Protein AF-A0A8J8G1R9-F1 (afdb_monomer_lite)

pLDDT: mean 83.07, std 10.58, range [41.78, 96.31]

Foldseek 3Di:
DDPVVVVVVVVVVVVVVCVVCVPDDDDPPPDPDDPDPDDDDDPDDDDDPCPQVVVVVPAPDDDVSGRDDDDPPPD

Sequence (75 aa):
MNPEEIKKDAQKIMDNFMGEMKDIQIEENFVLEREKCFREEGNGTAPDEDFKQRFLSNAKRTSGDAILANKGDWV

Structure (mmCIF, N/CA/C/O backbone):
data_AF-A0A8J8G1R9-F1
#
_entry.id   AF-A0A8J8G1R9-F1
#
loop_
_atom_site.group_PDB
_atom_site.id
_atom_site.type_symbol
_atom_site.label_atom_id
_atom_site.label_alt_id
_atom_site.label_comp_id
_atom_site.label_asym_id
_atom_site.label_entity_id
_atom_site.label_seq_id
_atom_site.pdbx_PDB_ins_code
_at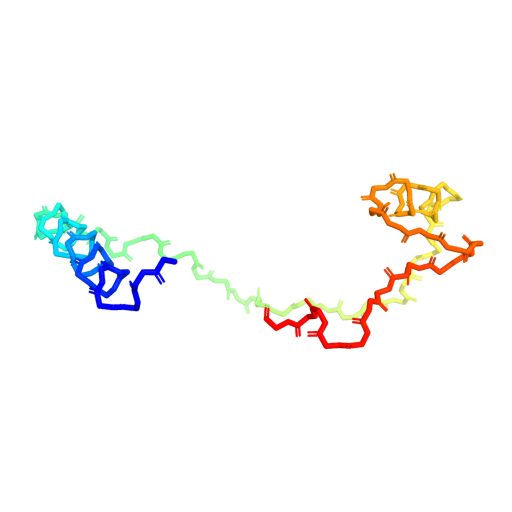om_site.Cartn_x
_atom_site.Cartn_y
_atom_site.Cartn_z
_atom_site.occupancy
_atom_site.B_iso_or_equiv
_atom_site.auth_seq_id
_atom_site.auth_comp_id
_atom_site.auth_asym_id
_atom_site.auth_atom_id
_atom_site.pdbx_PDB_model_num
ATOM 1 N N . MET A 1 1 ? 3.828 20.388 11.990 1.00 62.25 1 MET A N 1
ATOM 2 C CA . MET A 1 1 ? 2.527 19.905 12.494 1.00 62.25 1 MET A CA 1
ATOM 3 C C . MET A 1 1 ? 2.801 19.262 13.841 1.00 62.25 1 MET A C 1
ATOM 5 O O . MET A 1 1 ? 3.759 18.498 13.922 1.00 62.25 1 MET A O 1
ATOM 9 N N . ASN A 1 2 ? 2.102 19.659 14.901 1.00 84.88 2 ASN A N 1
ATOM 10 C CA . ASN A 1 2 ? 2.402 19.182 16.251 1.00 84.88 2 ASN A CA 1
ATOM 11 C C . ASN A 1 2 ? 1.947 17.712 16.394 1.00 84.88 2 ASN A C 1
ATOM 13 O O . ASN A 1 2 ? 0.786 17.429 16.092 1.00 84.88 2 ASN A O 1
ATOM 17 N N . PRO A 1 3 ? 2.809 16.775 16.837 1.00 87.06 3 PRO A N 1
ATOM 18 C CA . PRO A 1 3 ? 2.431 15.370 17.021 1.00 87.06 3 PRO A CA 1
ATOM 19 C C . PRO A 1 3 ? 1.177 15.167 17.886 1.00 87.06 3 PRO A C 1
ATOM 21 O O . PRO A 1 3 ? 0.371 14.284 17.603 1.00 87.06 3 PRO A O 1
ATOM 24 N N . GLU A 1 4 ? 0.972 16.015 18.897 1.00 89.25 4 GLU A N 1
ATOM 25 C CA . GLU A 1 4 ? -0.202 15.941 19.776 1.00 89.25 4 GLU A CA 1
ATOM 26 C C . GLU A 1 4 ? -1.498 16.383 19.080 1.00 89.25 4 GLU A C 1
ATOM 28 O O . GLU A 1 4 ? -2.565 15.824 19.335 1.00 89.25 4 GLU A O 1
ATOM 33 N N . GLU A 1 5 ? -1.418 17.343 18.156 1.00 91.12 5 GLU A N 1
ATOM 34 C CA . GLU A 1 5 ? -2.566 17.760 17.339 1.00 91.12 5 GLU A CA 1
ATOM 35 C C . GLU A 1 5 ? -2.966 16.644 16.372 1.00 91.12 5 GLU A C 1
ATOM 37 O O . GLU A 1 5 ? -4.141 16.297 16.296 1.00 91.12 5 GLU A O 1
ATOM 42 N N . ILE A 1 6 ? -1.984 15.997 15.730 1.00 91.19 6 ILE A N 1
ATOM 43 C CA . ILE A 1 6 ? -2.219 14.841 14.850 1.00 91.19 6 ILE A CA 1
ATOM 44 C C . ILE A 1 6 ? -2.899 13.709 15.622 1.00 91.19 6 ILE A C 1
ATOM 46 O O . ILE A 1 6 ? -3.863 13.117 15.140 1.00 91.19 6 ILE A O 1
ATOM 50 N N . LYS A 1 7 ? -2.417 13.412 16.833 1.00 93.38 7 LYS A N 1
ATOM 51 C CA . LYS A 1 7 ? -2.993 12.362 17.677 1.00 93.38 7 LYS A CA 1
ATOM 52 C C . LYS A 1 7 ? -4.441 12.672 18.051 1.00 93.38 7 LYS A C 1
ATOM 54 O O . LYS A 1 7 ? -5.291 11.786 17.993 1.00 93.38 7 LYS A O 1
ATOM 59 N N . LYS A 1 8 ? -4.728 13.923 18.414 1.00 95.19 8 LYS A N 1
ATOM 60 C CA . LYS A 1 8 ? -6.080 14.371 18.761 1.00 95.19 8 LYS A CA 1
ATOM 61 C C . LYS A 1 8 ? -7.030 14.299 17.564 1.00 95.19 8 LYS A C 1
ATOM 63 O O . LYS A 1 8 ? -8.160 13.837 17.716 1.00 95.19 8 LYS A O 1
ATOM 68 N N . ASP A 1 9 ? -6.572 14.720 16.392 1.00 94.62 9 ASP A N 1
ATOM 69 C CA . ASP A 1 9 ? -7.373 14.679 15.169 1.00 94.62 9 ASP A CA 1
ATOM 70 C C . ASP A 1 9 ? -7.633 13.238 14.721 1.00 94.62 9 ASP A C 1
ATOM 72 O O . ASP A 1 9 ? -8.769 12.892 14.397 1.00 94.62 9 ASP A O 1
ATOM 76 N N . ALA A 1 10 ? -6.622 12.367 14.799 1.00 94.25 10 ALA A N 1
ATOM 77 C CA . ALA A 1 10 ? -6.774 10.941 14.527 1.00 94.25 10 ALA A CA 1
ATOM 78 C C . ALA A 1 10 ? -7.789 10.291 15.477 1.00 94.25 10 ALA A C 1
ATOM 80 O O . ALA A 1 10 ? -8.684 9.582 15.022 1.00 94.25 10 ALA A O 1
ATOM 81 N N . GLN A 1 11 ? -7.698 10.580 16.780 1.00 95.19 11 GLN A N 1
ATOM 82 C CA . GLN A 1 11 ? -8.648 10.073 17.769 1.00 95.19 11 GLN A CA 1
ATOM 83 C C . GLN A 1 11 ? -10.080 10.493 17.422 1.00 95.19 11 GLN A C 1
ATOM 85 O O . GLN A 1 11 ? -10.974 9.656 17.379 1.00 95.19 11 GLN A O 1
ATOM 90 N N . LYS A 1 12 ? -10.287 11.770 17.085 1.00 96.19 12 LYS A N 1
ATOM 91 C CA . LYS A 1 12 ? -11.605 12.292 16.712 1.00 96.19 12 LYS A CA 1
ATOM 92 C C . LYS A 1 12 ? -12.179 11.606 15.469 1.00 96.19 12 LYS A C 1
ATOM 94 O O . LYS A 1 12 ? -13.375 11.329 15.427 1.00 96.19 12 LYS A O 1
ATOM 99 N N . ILE A 1 13 ? -11.348 11.340 14.460 1.00 96.31 13 ILE A N 1
ATOM 100 C CA . ILE A 1 13 ? -11.769 10.617 13.251 1.00 96.31 13 ILE A CA 1
ATOM 101 C C . ILE A 1 13 ? -12.206 9.195 13.612 1.00 96.31 13 ILE A C 1
ATOM 103 O O . ILE A 1 13 ? -13.270 8.759 13.175 1.00 96.31 13 ILE A O 1
ATOM 107 N N . MET A 1 14 ? -11.420 8.498 14.435 1.00 94.12 14 MET A N 1
ATOM 108 C CA . MET A 1 14 ? -11.733 7.134 14.865 1.00 94.12 14 MET A CA 1
ATOM 109 C C . MET A 1 14 ? -13.018 7.078 15.692 1.00 94.12 14 MET A C 1
ATOM 111 O O . MET A 1 14 ? -13.866 6.227 15.435 1.00 94.12 14 MET A O 1
ATOM 115 N N . ASP A 1 15 ? -13.191 7.999 16.638 1.00 95.38 15 ASP A N 1
ATOM 116 C CA . ASP A 1 15 ? -14.376 8.052 17.495 1.00 95.38 15 ASP A CA 1
ATOM 117 C C . ASP A 1 15 ? -15.646 8.317 16.668 1.00 95.38 15 ASP A C 1
ATOM 119 O O . ASP A 1 15 ? -16.668 7.660 16.872 1.00 95.38 15 ASP A O 1
ATOM 123 N N . ASN A 1 16 ? -15.570 9.223 15.686 1.00 94.75 16 ASN A N 1
ATOM 124 C CA . ASN A 1 16 ? -16.676 9.495 14.768 1.00 94.75 16 ASN A CA 1
ATOM 125 C C . ASN A 1 16 ? -17.008 8.275 13.898 1.00 94.75 16 ASN A C 1
ATOM 127 O O . ASN A 1 16 ? -18.171 7.896 13.801 1.00 94.75 16 ASN A O 1
ATOM 131 N N . PHE A 1 17 ? -15.993 7.635 13.312 1.00 93.19 17 PHE A N 1
ATOM 132 C CA . PHE A 1 17 ? -16.174 6.445 12.480 1.00 93.19 17 PHE A CA 1
ATOM 133 C C . PHE A 1 17 ? -16.819 5.293 13.263 1.00 93.19 17 PHE A C 1
ATOM 135 O O . PHE A 1 17 ? -17.768 4.668 12.796 1.00 93.19 17 PHE A O 1
ATOM 142 N N . MET A 1 18 ? -16.351 5.044 14.489 1.00 91.50 18 MET A N 1
ATOM 143 C CA . MET A 1 18 ? -16.931 4.026 15.368 1.00 91.50 18 MET A CA 1
ATOM 144 C C . MET A 1 18 ? -18.358 4.382 15.796 1.00 91.50 18 MET A C 1
ATOM 146 O O . MET A 1 18 ? -19.197 3.490 15.919 1.00 91.50 18 MET A O 1
ATOM 150 N N . GLY A 1 19 ? -18.638 5.671 16.009 1.00 93.19 19 GLY A N 1
ATOM 151 C CA . GLY A 1 19 ? -19.981 6.170 16.290 1.00 93.19 19 GLY A CA 1
ATOM 152 C C . GLY A 1 19 ? -20.957 5.889 15.149 1.00 93.19 19 GLY A C 1
ATOM 153 O O . GLY A 1 19 ? -22.042 5.373 15.400 1.00 93.19 19 GLY A O 1
ATOM 154 N N . GLU A 1 20 ? -20.554 6.158 13.907 1.00 91.69 20 GLU A N 1
ATOM 155 C CA . GLU A 1 20 ? -21.365 5.887 12.712 1.00 91.69 20 GLU A CA 1
ATOM 156 C C . GLU A 1 20 ? -21.532 4.382 12.440 1.00 91.69 20 GLU A C 1
ATOM 158 O O . GLU A 1 20 ? -22.596 3.945 12.005 1.00 91.69 20 GLU A O 1
ATOM 163 N N . MET A 1 21 ? -20.515 3.570 12.743 1.00 86.94 21 MET A N 1
ATOM 164 C CA . MET A 1 21 ? -20.562 2.114 12.559 1.00 86.94 21 MET A CA 1
ATOM 165 C C . MET A 1 21 ? -21.410 1.377 13.602 1.00 86.94 21 MET A C 1
ATOM 167 O O . MET A 1 21 ? -21.796 0.233 13.368 1.00 86.94 21 MET A O 1
ATOM 171 N N . LYS A 1 2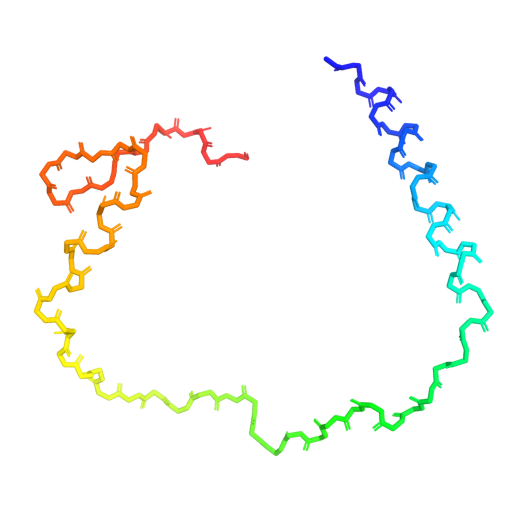2 ? -21.695 1.997 14.754 1.00 86.81 22 LYS A N 1
ATOM 172 C CA . LYS A 1 22 ? -22.340 1.343 15.905 1.00 86.81 22 LYS A CA 1
ATOM 173 C C . LYS A 1 22 ? -23.699 0.717 15.578 1.00 86.81 22 LYS A C 1
ATOM 175 O O . LYS A 1 22 ? -24.037 -0.320 16.143 1.00 86.81 22 LYS A O 1
ATOM 180 N N . ASP A 1 23 ? -24.449 1.343 14.678 1.00 86.44 23 ASP A N 1
ATOM 181 C CA . ASP A 1 23 ? -25.815 0.941 14.338 1.00 86.44 23 ASP A CA 1
ATOM 182 C C . ASP A 1 23 ? -25.890 0.145 13.020 1.00 86.44 23 ASP A C 1
ATOM 184 O O . ASP A 1 23 ? -26.977 -0.241 12.583 1.00 86.44 23 ASP A O 1
ATOM 188 N N . ILE A 1 24 ? -24.744 -0.130 12.381 1.00 84.56 24 ILE A N 1
ATOM 189 C CA . ILE A 1 24 ? -24.684 -0.933 11.158 1.00 84.56 24 ILE A CA 1
ATOM 190 C C . ILE A 1 24 ? -24.894 -2.405 11.523 1.00 84.56 24 ILE A C 1
ATOM 192 O O . ILE A 1 24 ? -24.056 -3.040 12.163 1.00 84.56 24 ILE A O 1
ATOM 196 N N . GLN A 1 25 ? -26.013 -2.968 11.074 1.00 79.19 25 GLN A N 1
ATOM 197 C CA . GLN A 1 25 ? -26.236 -4.409 11.104 1.00 79.19 25 GLN A CA 1
ATOM 198 C C . GLN A 1 25 ? -25.456 -5.048 9.956 1.00 79.19 25 GLN A C 1
ATOM 200 O O . GLN A 1 25 ? -25.729 -4.790 8.785 1.00 79.19 25 GLN A O 1
ATOM 205 N N . ILE A 1 26 ? -24.454 -5.857 10.293 1.00 74.69 26 ILE A N 1
ATOM 206 C CA . ILE A 1 26 ? -23.677 -6.607 9.308 1.00 74.69 26 ILE A CA 1
ATOM 207 C C . ILE A 1 26 ? -24.451 -7.886 8.994 1.00 74.69 26 ILE A C 1
ATOM 209 O O . ILE A 1 26 ? -24.603 -8.749 9.856 1.00 74.69 26 ILE A O 1
ATOM 213 N N . GLU A 1 27 ? -24.944 -8.019 7.764 1.00 73.06 27 GLU A N 1
ATOM 214 C CA . GLU A 1 27 ? -25.428 -9.306 7.268 1.00 73.06 27 GLU A CA 1
ATOM 215 C C . GLU A 1 27 ? -24.222 -10.243 7.083 1.00 73.06 27 GLU A C 1
ATOM 217 O O . GLU A 1 27 ? -23.274 -9.915 6.371 1.00 73.06 27 GLU A O 1
ATOM 222 N N . GLU A 1 28 ? -24.234 -11.419 7.716 1.00 65.44 28 GLU A N 1
ATOM 223 C CA . GLU A 1 28 ? -23.103 -12.370 7.708 1.00 65.44 28 GLU A CA 1
ATOM 224 C C . GLU A 1 28 ? -22.754 -12.911 6.302 1.00 65.44 28 GLU A C 1
ATOM 226 O O . GLU A 1 28 ? -21.683 -13.475 6.085 1.00 65.44 28 GLU A O 1
ATOM 231 N N . ASN A 1 29 ? -23.625 -12.692 5.314 1.00 60.38 29 ASN A N 1
ATOM 232 C CA . ASN A 1 29 ? -23.568 -13.327 3.996 1.00 60.38 29 ASN A CA 1
ATOM 233 C C . ASN A 1 29 ? -22.642 -12.644 2.972 1.00 60.38 29 ASN A C 1
ATOM 235 O O . ASN A 1 29 ? -22.600 -13.066 1.817 1.00 60.38 29 ASN A O 1
ATOM 239 N N . PHE A 1 30 ? -21.885 -11.607 3.345 1.00 57.88 30 PHE A N 1
ATOM 240 C CA . PHE A 1 30 ? -20.963 -10.935 2.412 1.00 57.88 30 PHE A CA 1
ATOM 241 C C . PHE A 1 30 ? -19.634 -11.676 2.191 1.00 57.88 30 PHE A C 1
ATOM 243 O O . PHE A 1 30 ? -18.805 -11.233 1.389 1.00 57.88 30 PHE A O 1
ATOM 250 N N . VAL A 1 31 ? -19.409 -12.806 2.865 1.00 65.81 31 VAL A N 1
ATOM 251 C CA . VAL A 1 31 ? -18.205 -13.610 2.654 1.00 65.81 31 VAL A CA 1
ATOM 252 C C . VAL A 1 31 ? -18.409 -14.501 1.434 1.00 65.81 31 VAL A C 1
ATOM 254 O O . VAL A 1 31 ? -19.067 -15.534 1.484 1.00 65.81 31 VAL A O 1
ATOM 257 N N . LEU A 1 32 ? -17.822 -14.092 0.312 1.00 69.75 32 LEU A N 1
ATOM 258 C CA . LEU A 1 32 ? -17.711 -14.948 -0.861 1.00 69.75 32 LEU A CA 1
ATOM 259 C C . LEU A 1 32 ? -16.665 -16.021 -0.536 1.00 69.75 32 LEU A C 1
ATOM 261 O O . LEU A 1 32 ? -15.464 -15.757 -0.626 1.00 69.75 32 LEU A O 1
ATOM 265 N N . GLU A 1 33 ? -17.110 -17.197 -0.093 1.00 72.44 33 GLU A N 1
ATOM 266 C CA . GLU A 1 33 ? -16.223 -18.339 0.128 1.00 72.44 33 GLU A CA 1
ATOM 267 C C . GLU A 1 33 ? -15.548 -18.697 -1.197 1.00 72.44 33 GLU A C 1
ATOM 269 O O . GLU A 1 33 ? -16.180 -19.121 -2.165 1.00 72.44 33 GLU A O 1
ATOM 274 N N . ARG A 1 34 ? -14.240 -18.453 -1.269 1.00 75.69 34 ARG A N 1
ATOM 275 C CA . ARG A 1 34 ? -13.429 -18.805 -2.430 1.00 75.69 34 ARG A CA 1
ATOM 276 C C . ARG A 1 34 ? -12.696 -20.095 -2.114 1.00 75.69 34 ARG A C 1
ATOM 278 O O . ARG A 1 34 ? -11.873 -20.128 -1.208 1.00 75.69 34 ARG A O 1
ATOM 285 N N . GLU A 1 35 ? -12.933 -21.127 -2.915 1.00 78.19 35 GLU A N 1
ATOM 286 C CA . GLU A 1 35 ? -12.191 -22.393 -2.826 1.00 78.19 35 GLU A CA 1
ATOM 287 C C . GLU A 1 35 ? -10.692 -22.208 -3.117 1.00 78.19 35 GLU A C 1
ATOM 289 O O . GLU A 1 35 ? -9.847 -22.936 -2.598 1.00 78.19 35 GLU A O 1
ATOM 294 N N . LYS A 1 36 ? -10.346 -21.209 -3.941 1.00 79.62 36 LYS A N 1
ATOM 295 C CA . LYS A 1 36 ? -8.967 -20.848 -4.277 1.00 79.62 36 LYS A CA 1
ATOM 296 C C . LYS A 1 36 ? -8.719 -19.365 -4.008 1.00 79.62 36 LYS A C 1
ATOM 298 O O . LYS A 1 36 ? -9.298 -18.496 -4.659 1.00 79.62 36 LYS A O 1
ATOM 303 N N . CYS A 1 37 ? -7.802 -19.085 -3.086 1.00 81.69 37 CYS A N 1
ATOM 304 C CA . CYS A 1 37 ? -7.322 -17.730 -2.776 1.00 81.69 37 CYS A CA 1
ATOM 305 C C . CYS A 1 37 ? -5.910 -17.455 -3.309 1.00 81.69 37 CYS A C 1
ATOM 307 O O . CYS A 1 37 ? -5.428 -16.328 -3.229 1.00 81.69 37 CYS A O 1
ATOM 309 N N . PHE A 1 38 ? -5.250 -18.475 -3.855 1.00 83.00 38 PHE A N 1
ATOM 310 C CA . PHE A 1 38 ? -3.903 -18.367 -4.393 1.00 83.00 38 PHE A CA 1
ATOM 311 C C . PHE A 1 38 ? -3.943 -18.341 -5.912 1.00 83.00 38 PHE A C 1
ATOM 313 O O . PHE A 1 38 ? -4.668 -19.105 -6.551 1.00 83.00 38 PHE A O 1
ATOM 320 N N . ARG A 1 39 ? -3.138 -17.451 -6.486 1.00 83.38 39 ARG A N 1
ATOM 321 C CA . ARG A 1 39 ? -2.848 -17.462 -7.912 1.00 83.38 39 ARG A CA 1
ATOM 322 C C . ARG A 1 39 ? -1.861 -18.594 -8.187 1.00 83.38 39 ARG A C 1
ATOM 324 O O . ARG A 1 39 ? -0.818 -18.656 -7.548 1.00 83.38 39 ARG A O 1
ATOM 331 N N . GLU A 1 40 ? -2.176 -19.448 -9.154 1.00 84.62 40 GLU A N 1
ATOM 332 C CA . GLU A 1 40 ? -1.208 -20.406 -9.691 1.00 84.62 40 GLU A CA 1
ATOM 333 C C . GLU A 1 40 ? -0.129 -19.628 -10.464 1.00 84.62 40 GLU A C 1
ATOM 335 O O . GLU A 1 40 ? -0.438 -18.759 -11.291 1.00 84.62 40 GLU A O 1
ATOM 340 N N . GLU A 1 41 ? 1.141 -19.876 -10.143 1.00 83.75 41 GLU A N 1
ATOM 341 C CA . GLU A 1 41 ? 2.259 -19.263 -10.856 1.00 83.75 41 GLU A CA 1
ATOM 342 C C . GLU A 1 41 ? 2.221 -19.698 -12.325 1.00 83.75 41 GLU A C 1
ATOM 344 O O . GLU A 1 41 ? 2.118 -20.878 -12.646 1.00 83.75 41 GLU A O 1
ATOM 349 N N . GLY A 1 42 ? 2.268 -18.723 -13.231 1.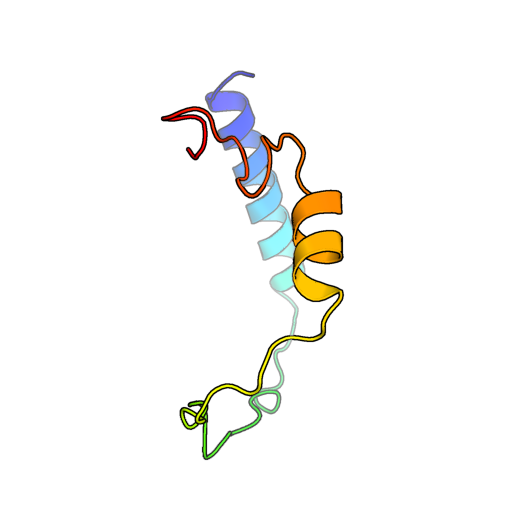00 83.75 42 GLY A N 1
ATOM 350 C CA . GLY A 1 42 ? 2.379 -18.971 -14.665 1.00 83.75 42 GLY A CA 1
ATOM 351 C C . GLY A 1 42 ? 3.796 -18.691 -15.151 1.00 83.75 42 GLY A C 1
ATOM 352 O O . GLY A 1 42 ? 4.583 -18.056 -14.458 1.00 83.75 42 GLY A O 1
ATOM 353 N N . ASN A 1 43 ? 4.091 -19.067 -16.395 1.00 84.62 43 ASN A N 1
ATOM 354 C CA . ASN A 1 43 ? 5.417 -18.889 -17.004 1.00 84.62 43 ASN A CA 1
ATOM 355 C C . ASN A 1 43 ? 5.841 -17.422 -17.226 1.00 84.62 43 ASN A C 1
ATOM 357 O O . ASN A 1 43 ? 6.965 -17.184 -17.650 1.00 84.62 43 ASN A O 1
ATOM 361 N N . GLY A 1 44 ? 4.952 -16.455 -16.966 1.00 75.44 44 GLY A N 1
ATOM 362 C CA . GLY A 1 44 ? 5.141 -15.048 -17.316 1.00 75.44 44 GLY A CA 1
ATOM 363 C C . GLY A 1 44 ? 5.107 -14.858 -18.833 1.00 75.44 44 GLY A C 1
ATOM 364 O O . GLY A 1 44 ? 6.015 -15.267 -19.548 1.00 75.44 44 GLY A O 1
ATOM 365 N N . THR A 1 45 ? 4.046 -14.252 -19.364 1.00 76.56 45 THR A N 1
ATOM 366 C CA . THR A 1 45 ? 4.069 -13.818 -20.766 1.00 76.56 45 THR A CA 1
ATOM 367 C C . THR A 1 45 ? 5.076 -12.684 -20.927 1.00 76.56 45 THR A C 1
ATOM 369 O O . THR A 1 45 ? 5.328 -11.937 -19.977 1.00 76.56 45 THR A O 1
ATOM 372 N N . ALA A 1 46 ? 5.642 -12.541 -22.128 1.00 77.69 46 ALA A N 1
ATOM 373 C CA . ALA A 1 46 ? 6.419 -11.353 -22.456 1.00 77.69 46 ALA A CA 1
ATOM 374 C C . ALA A 1 46 ? 5.573 -10.100 -22.148 1.00 77.69 46 ALA A C 1
ATOM 376 O O . ALA A 1 46 ? 4.371 -10.110 -22.435 1.00 77.69 46 ALA A O 1
ATOM 377 N N . PRO A 1 47 ? 6.152 -9.068 -21.513 1.00 74.00 47 PRO A N 1
ATOM 378 C CA . PRO A 1 47 ? 5.439 -7.821 -21.293 1.00 74.00 47 PRO A CA 1
ATOM 379 C C . PRO A 1 47 ? 5.083 -7.190 -22.640 1.00 74.00 47 PRO A C 1
ATOM 381 O O . PRO A 1 47 ? 5.797 -7.386 -23.625 1.00 74.00 47 PRO A O 1
ATOM 384 N N . ASP A 1 48 ? 4.007 -6.405 -22.659 1.00 82.88 48 ASP A N 1
ATOM 385 C CA . ASP A 1 48 ? 3.679 -5.562 -23.807 1.00 82.88 48 ASP A CA 1
ATOM 386 C C . ASP A 1 48 ? 4.895 -4.691 -24.170 1.00 82.88 48 ASP A C 1
ATOM 388 O O . ASP A 1 48 ? 5.614 -4.210 -23.284 1.00 82.88 48 ASP A O 1
ATOM 392 N N . GLU A 1 49 ? 5.136 -4.471 -25.466 1.00 85.06 49 GLU A N 1
ATOM 393 C CA . GLU A 1 49 ? 6.307 -3.717 -25.947 1.00 85.06 49 GLU A CA 1
ATOM 394 C C . GLU A 1 49 ? 6.382 -2.297 -25.348 1.00 85.06 49 GLU A C 1
ATOM 396 O O . GLU A 1 49 ? 7.470 -1.747 -25.161 1.00 85.06 49 GLU A O 1
ATOM 401 N N . ASP A 1 50 ? 5.234 -1.719 -24.981 1.00 88.62 50 ASP A N 1
ATOM 402 C CA . ASP A 1 50 ? 5.092 -0.377 -24.412 1.00 88.62 50 ASP A CA 1
ATOM 403 C C . ASP A 1 50 ? 5.166 -0.330 -22.872 1.00 88.62 50 ASP A C 1
ATOM 405 O O . ASP A 1 50 ? 5.174 0.760 -22.283 1.00 88.62 50 ASP A O 1
ATOM 409 N N . PHE A 1 51 ? 5.252 -1.485 -22.199 1.00 87.88 51 PHE A N 1
ATOM 410 C CA . PHE A 1 51 ? 5.163 -1.582 -20.739 1.00 87.88 51 PHE A CA 1
ATOM 411 C C . PHE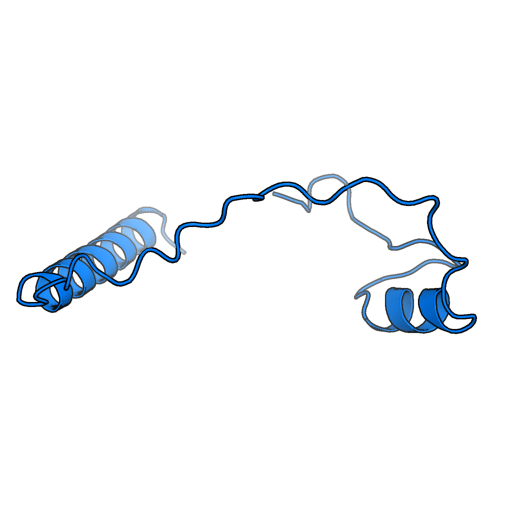 A 1 51 ? 6.190 -0.687 -20.046 1.00 87.88 51 PHE A C 1
ATOM 413 O O . PHE A 1 51 ? 5.857 0.088 -19.149 1.00 87.88 51 PHE A O 1
ATOM 420 N N . LYS A 1 52 ? 7.446 -0.749 -20.498 1.00 85.88 52 LYS A N 1
ATOM 421 C CA . LYS A 1 52 ? 8.549 0.034 -19.933 1.00 85.88 52 LYS A CA 1
ATOM 422 C C . LYS A 1 52 ? 8.291 1.537 -20.038 1.00 85.88 52 LYS A C 1
ATOM 424 O O . LYS A 1 52 ? 8.533 2.268 -19.079 1.00 85.88 52 LYS A O 1
ATOM 429 N N . GLN A 1 53 ? 7.776 1.989 -21.179 1.00 88.38 53 GLN A N 1
ATOM 430 C CA . GLN A 1 53 ? 7.473 3.399 -21.404 1.00 88.38 53 GLN A CA 1
ATOM 431 C C . GLN A 1 53 ? 6.358 3.870 -20.467 1.00 88.38 53 GLN A C 1
ATOM 433 O O . GLN A 1 53 ? 6.527 4.880 -19.788 1.00 88.38 53 GLN A O 1
ATOM 438 N N . ARG A 1 54 ? 5.257 3.114 -20.378 1.00 88.12 54 ARG A N 1
ATOM 439 C CA . ARG A 1 54 ? 4.122 3.422 -19.488 1.00 88.12 54 ARG A CA 1
ATOM 440 C C . ARG A 1 54 ? 4.496 3.383 -18.011 1.00 88.12 54 ARG A C 1
ATOM 442 O O . ARG A 1 54 ? 3.995 4.177 -17.218 1.00 88.12 54 ARG A O 1
ATOM 449 N N . PHE A 1 55 ? 5.361 2.449 -17.634 1.00 87.94 55 PHE A N 1
ATOM 450 C CA . PHE A 1 55 ? 5.818 2.307 -16.260 1.00 87.94 55 PHE A 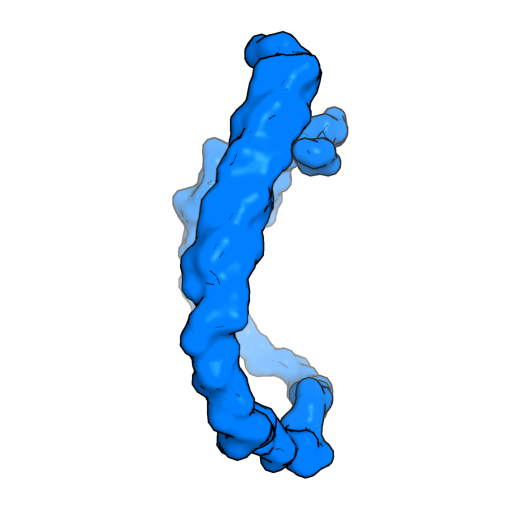CA 1
ATOM 451 C C . PHE A 1 55 ? 6.672 3.509 -15.835 1.00 87.94 55 PHE A C 1
ATOM 453 O O . PHE A 1 55 ? 6.437 4.099 -14.780 1.00 87.94 55 PHE A O 1
ATOM 460 N N . LEU A 1 56 ? 7.626 3.915 -16.678 1.00 90.88 56 LEU A N 1
ATOM 461 C CA . LEU A 1 56 ? 8.542 5.012 -16.367 1.00 90.88 56 LEU A CA 1
ATOM 462 C C . LEU A 1 56 ? 7.912 6.399 -16.555 1.00 90.88 56 LEU A C 1
ATOM 464 O O . LEU A 1 56 ? 8.301 7.325 -15.846 1.00 90.88 56 LEU A O 1
ATOM 468 N N . SER A 1 57 ? 6.924 6.562 -17.442 1.00 89.56 57 SER A N 1
ATOM 469 C CA . SER A 1 57 ? 6.277 7.863 -17.679 1.00 89.56 57 SER A CA 1
ATOM 470 C C . SER A 1 57 ? 5.526 8.404 -16.460 1.00 89.56 57 SER A C 1
ATOM 472 O O . SER A 1 57 ? 5.370 9.614 -16.327 1.00 89.56 57 SER A O 1
ATOM 474 N N . ASN A 1 58 ? 5.069 7.521 -15.569 1.00 87.00 58 ASN A N 1
ATOM 475 C CA . ASN A 1 58 ? 4.364 7.901 -14.343 1.00 87.00 58 ASN A CA 1
ATOM 476 C C . ASN A 1 58 ? 5.310 8.191 -13.167 1.00 87.00 58 ASN A C 1
ATOM 478 O O . ASN A 1 58 ? 4.868 8.654 -12.114 1.00 87.00 58 ASN A O 1
ATOM 482 N N . ALA A 1 59 ? 6.607 7.908 -13.305 1.00 87.06 59 ALA A N 1
ATOM 483 C CA . ALA A 1 59 ? 7.556 8.089 -12.220 1.00 87.06 59 ALA A CA 1
ATOM 484 C C . ALA A 1 59 ? 7.973 9.561 -12.087 1.00 87.06 59 ALA A C 1
ATOM 486 O O . ALA A 1 59 ? 8.352 10.220 -13.051 1.00 87.06 59 ALA A O 1
ATOM 487 N N . LYS A 1 60 ? 7.975 10.074 -10.849 1.00 85.81 60 LYS A N 1
ATOM 488 C CA . LYS A 1 60 ? 8.329 11.473 -10.540 1.00 85.81 60 LYS A CA 1
ATOM 489 C C . LYS A 1 60 ? 9.753 11.846 -10.968 1.00 85.81 60 LYS A C 1
ATOM 491 O O . LYS A 1 60 ? 10.022 13.006 -11.271 1.00 85.81 60 LYS A O 1
ATOM 496 N N . ARG A 1 61 ? 10.681 10.886 -10.915 1.00 87.44 61 ARG A N 1
ATOM 497 C CA . ARG A 1 61 ? 12.081 11.048 -11.319 1.00 87.44 61 ARG A CA 1
ATOM 498 C C . ARG A 1 61 ? 12.583 9.754 -11.943 1.00 87.44 61 ARG A C 1
ATOM 500 O O . ARG A 1 61 ? 12.474 8.695 -11.327 1.00 87.44 61 ARG A O 1
ATOM 507 N N . THR A 1 62 ? 13.188 9.855 -13.117 1.00 91.00 62 THR A N 1
ATOM 508 C CA . THR A 1 62 ? 13.842 8.737 -13.802 1.00 91.00 62 THR A CA 1
ATOM 509 C C . THR A 1 62 ? 15.241 9.134 -14.260 1.00 91.00 62 THR A C 1
ATOM 511 O O . THR A 1 62 ? 15.556 10.317 -14.394 1.00 91.00 62 THR A O 1
ATOM 514 N N . SER A 1 63 ? 16.100 8.140 -14.463 1.00 88.56 63 SER A N 1
ATOM 515 C CA . SER A 1 63 ? 17.397 8.281 -15.122 1.00 88.56 63 SER A CA 1
ATOM 516 C C . SER A 1 63 ? 17.590 7.083 -16.037 1.00 88.56 63 SER A C 1
ATOM 518 O O . SER A 1 63 ? 17.773 5.960 -15.562 1.00 88.56 63 SER A O 1
ATOM 520 N N . GLY A 1 64 ? 17.476 7.313 -17.347 1.00 86.69 64 GLY A N 1
ATOM 521 C CA . GLY A 1 64 ? 17.415 6.239 -18.335 1.00 86.69 64 GLY A CA 1
ATOM 522 C C . GLY A 1 64 ? 16.289 5.259 -18.005 1.00 86.69 64 GLY A C 1
ATOM 523 O O . GLY A 1 64 ? 15.121 5.639 -17.949 1.00 86.69 64 GLY A O 1
ATOM 524 N N . ASP A 1 65 ? 16.671 4.018 -17.718 1.00 88.44 65 ASP A N 1
ATOM 525 C CA . ASP A 1 65 ? 15.755 2.905 -17.460 1.00 88.44 65 ASP A CA 1
ATOM 526 C C . ASP A 1 65 ? 15.443 2.681 -15.973 1.00 88.44 65 ASP A C 1
ATOM 528 O O . ASP A 1 65 ? 14.853 1.664 -15.608 1.00 88.44 65 ASP A O 1
ATOM 532 N N . ALA A 1 66 ? 15.850 3.609 -15.105 1.00 87.38 66 ALA A N 1
ATOM 533 C CA . ALA A 1 66 ? 15.694 3.489 -13.661 1.00 87.38 66 ALA A CA 1
ATOM 534 C C . ALA A 1 66 ? 14.815 4.601 -13.081 1.00 87.38 66 ALA A C 1
ATOM 536 O O . ALA A 1 66 ? 14.871 5.755 -13.511 1.00 87.38 66 ALA A O 1
ATOM 537 N N . ILE A 1 67 ? 14.049 4.265 -12.041 1.00 89.06 67 ILE A N 1
ATOM 538 C CA . ILE A 1 67 ? 13.375 5.242 -11.182 1.00 89.06 67 ILE A CA 1
ATOM 539 C C . ILE A 1 67 ? 14.380 5.722 -10.135 1.00 89.06 67 ILE A C 1
ATOM 541 O O . ILE A 1 67 ? 15.004 4.915 -9.445 1.00 89.06 67 ILE A O 1
ATOM 545 N N . LEU A 1 68 ? 14.530 7.039 -10.001 1.00 87.75 68 LEU A N 1
ATOM 546 C CA . LEU A 1 68 ? 15.391 7.622 -8.979 1.00 87.75 68 LEU A CA 1
ATOM 547 C C . LEU A 1 68 ? 14.612 7.770 -7.673 1.00 87.75 68 LEU A C 1
ATOM 549 O O . LEU A 1 68 ? 13.677 8.567 -7.584 1.00 87.75 68 LEU A O 1
ATOM 553 N N . ALA A 1 69 ? 15.049 7.048 -6.648 1.00 85.06 69 ALA A N 1
ATOM 554 C CA . ALA A 1 69 ? 14.595 7.226 -5.278 1.00 85.06 69 ALA A CA 1
ATOM 555 C C . ALA A 1 69 ? 15.759 7.717 -4.413 1.00 85.06 69 ALA A C 1
ATOM 557 O O . ALA A 1 69 ? 16.883 7.224 -4.527 1.00 85.06 69 ALA A O 1
ATOM 558 N N . ASN A 1 70 ? 15.496 8.682 -3.535 1.00 81.81 70 ASN A N 1
ATOM 559 C CA . ASN A 1 70 ? 16.463 9.053 -2.512 1.00 81.81 70 ASN A CA 1
ATOM 560 C C . ASN A 1 70 ? 16.490 7.951 -1.449 1.00 81.81 70 ASN A C 1
ATOM 562 O O . ASN A 1 70 ? 15.450 7.475 -0.985 1.00 81.81 70 ASN A O 1
ATOM 566 N N . LYS A 1 71 ? 17.693 7.547 -1.051 1.00 79.56 71 LYS A N 1
ATOM 567 C CA . LYS A 1 71 ? 17.881 6.577 0.024 1.00 79.56 71 LYS A CA 1
ATOM 568 C C . LYS A 1 71 ? 17.337 7.167 1.331 1.00 79.56 71 LYS A C 1
ATOM 570 O O . LYS A 1 71 ? 17.912 8.120 1.842 1.00 79.56 71 LYS A O 1
ATOM 575 N N . GLY A 1 72 ? 16.259 6.586 1.855 1.00 68.00 72 GLY A N 1
ATOM 576 C CA . GLY A 1 72 ? 15.598 7.045 3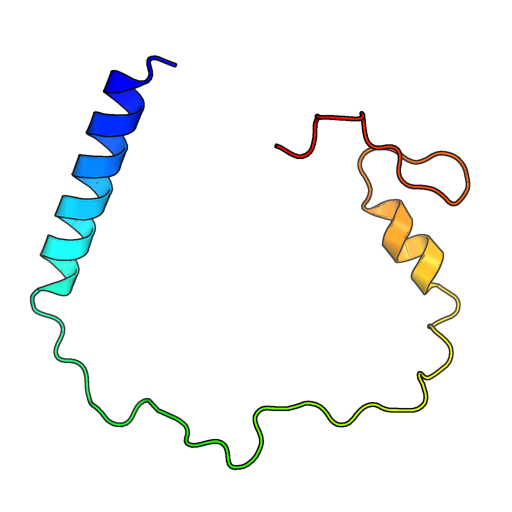.083 1.00 68.00 72 GLY A CA 1
ATOM 577 C C . GLY A 1 72 ? 14.378 7.951 2.881 1.00 68.00 72 GLY A C 1
ATOM 578 O O . GLY A 1 72 ? 13.781 8.334 3.874 1.00 68.00 72 GLY A O 1
ATOM 579 N N . ASP A 1 73 ? 13.970 8.250 1.641 1.00 65.00 73 ASP A N 1
ATOM 580 C CA . ASP A 1 73 ? 12.688 8.941 1.375 1.00 65.00 73 ASP A CA 1
ATOM 581 C C . ASP A 1 73 ? 11.493 7.971 1.327 1.00 65.00 73 ASP A C 1
ATOM 583 O O . ASP A 1 73 ? 10.344 8.394 1.258 1.00 65.00 73 ASP A O 1
ATOM 587 N N . TRP A 1 74 ? 11.763 6.663 1.334 1.00 57.88 74 TRP A N 1
ATOM 588 C CA . TRP A 1 74 ? 10.767 5.616 1.556 1.00 57.88 74 TRP A CA 1
ATOM 589 C C . TRP A 1 74 ? 10.662 5.368 3.066 1.00 57.88 74 TRP A C 1
ATOM 591 O O . TRP A 1 74 ? 11.203 4.381 3.567 1.00 57.88 74 TRP A O 1
ATOM 601 N N . VAL A 1 75 ? 10.054 6.303 3.794 1.00 41.78 75 VAL A N 1
ATOM 602 C CA . VAL A 1 75 ? 9.669 6.148 5.209 1.00 41.78 75 VAL A CA 1
ATOM 603 C C . VAL A 1 75 ? 8.195 6.482 5.338 1.00 41.78 75 VAL A C 1
ATOM 605 O O . VAL A 1 75 ? 7.784 7.503 4.742 1.00 41.78 75 VAL A O 1
#

Secondary structure (DSSP, 8-state):
--HHHHHHHHHHHHHHHHHHHTT----GGG----S--SPPP---PPPPTTHHHHHHHT-SSEETTEE---TT---

Radius of gyration: 22.58 Å; chains: 1; bounding box: 44×42×46 Å